Protein AF-A0A453M7Q4-F1 (afdb_monomer_lite)

Secondary structure (DSSP, 8-state):
---SS--SSTT----EEETTTEEE----SSSSS----BTTBS--------S---STT----

InterPro domains:
  IPR002130 Cyclophilin-type peptidyl-prolyl cis-trans isomerase domain [PF00160] (8-61)
  IPR002130 Cyclophilin-type peptidyl-prolyl cis-trans isomerase domain [PR00153] (14-26)
  IPR002130 Cyclophilin-type peptidyl-prolyl cis-trans isomerase domain [PR00153] (57-61)
  IPR002130 Cyclophilin-type peptidyl-prolyl cis-trans isomerase domain [PS50072] (1-61)
  IPR020892 Cyclophilin-type peptidyl-prolyl cis-trans isomerase, conserved site [PS00170] (9-26)
  IPR029000 Cyclophilin-like domain superfamily [G3DSA:2.40.100.10] (1-61)
  IPR029000 Cyclophilin-like domain superfamily [SSF50891] (6-61)

Organism: Aegilops tauschii subsp. strangulata (NCBI:txid200361)

Foldseek 3Di:
DPDPQDPDCVVWDQQDDDPPPDTDIDQSPPNNPPQAADPVGRDDDDPDDPDDPPDPPDDDD

Sequence (61 aa):
RKSAIPQGYKGCQFHRVIKDFMIQGGDFVKGDGSGCISIYGTKFDDENFIAKHTGPGLLSM

Structure (mmCIF, N/CA/C/O backbone):
data_AF-A0A453M7Q4-F1
#
_entry.id   AF-A0A453M7Q4-F1
#
loop_
_atom_site.group_PDB
_atom_site.id
_atom_site.type_symbol
_atom_site.label_atom_id
_atom_site.label_alt_id
_atom_site.label_comp_id
_atom_site.label_asym_id
_atom_site.label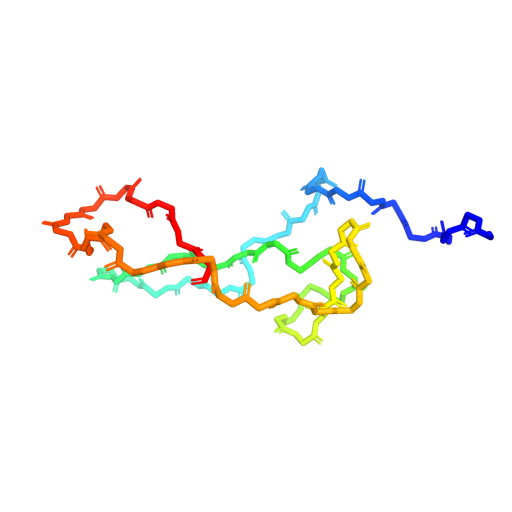_entity_id
_atom_site.label_seq_id
_atom_site.pdbx_PDB_ins_code
_atom_site.Cartn_x
_atom_site.Cartn_y
_atom_site.Cartn_z
_atom_site.occupancy
_atom_site.B_iso_or_equiv
_atom_site.auth_seq_id
_atom_site.auth_comp_id
_atom_site.auth_asym_id
_atom_site.auth_atom_id
_atom_site.pdbx_PDB_model_num
ATOM 1 N N . ARG A 1 1 ? 17.199 -4.884 -19.633 1.00 47.53 1 ARG A N 1
ATOM 2 C CA . ARG A 1 1 ? 17.460 -3.422 -19.557 1.00 47.53 1 ARG A CA 1
ATOM 3 C C . ARG A 1 1 ? 17.299 -3.007 -18.099 1.00 47.53 1 ARG A C 1
ATOM 5 O O . ARG A 1 1 ? 1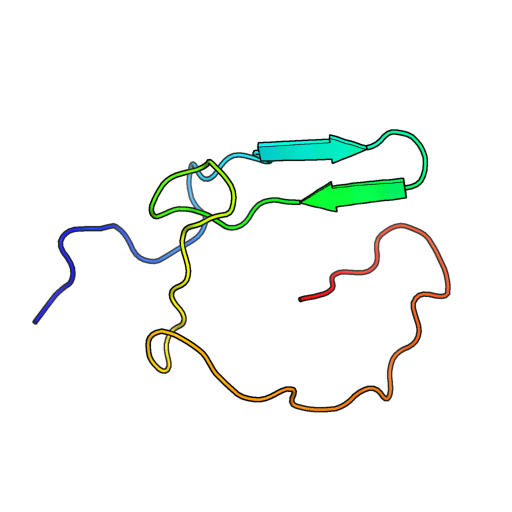6.223 -3.234 -17.568 1.00 47.53 1 ARG A O 1
ATOM 12 N N . LYS A 1 2 ? 18.347 -2.500 -17.433 1.00 46.38 2 LYS A N 1
ATOM 13 C CA . LYS A 1 2 ? 18.217 -1.951 -16.071 1.00 46.38 2 LYS A CA 1
ATOM 14 C C . LYS A 1 2 ? 17.322 -0.712 -16.156 1.00 46.38 2 LYS A C 1
ATOM 16 O O . LYS A 1 2 ? 17.645 0.199 -16.913 1.00 46.38 2 LYS A O 1
ATOM 21 N N . SER A 1 3 ? 16.182 -0.729 -15.468 1.00 56.69 3 SER A N 1
ATOM 22 C CA . SER A 1 3 ? 15.356 0.467 -15.288 1.00 56.69 3 SER A CA 1
ATOM 23 C C . SER A 1 3 ? 16.222 1.548 -14.641 1.00 56.69 3 SER A C 1
ATOM 25 O O . SER A 1 3 ? 16.965 1.250 -13.708 1.00 56.69 3 SER A O 1
ATOM 27 N N . ALA A 1 4 ? 16.169 2.780 -15.151 1.00 64.38 4 ALA A N 1
ATOM 28 C CA . ALA A 1 4 ? 16.884 3.914 -14.560 1.00 64.38 4 ALA A CA 1
ATOM 29 C C . ALA A 1 4 ? 16.322 4.305 -13.179 1.00 64.38 4 ALA A C 1
ATOM 31 O O . ALA A 1 4 ? 16.957 5.051 -12.440 1.00 64.38 4 ALA A O 1
ATOM 32 N N . ILE A 1 5 ? 15.139 3.788 -12.831 1.00 68.44 5 ILE A N 1
ATOM 33 C CA . ILE A 1 5 ? 14.473 4.029 -11.555 1.00 68.44 5 ILE A CA 1
ATOM 34 C C . ILE A 1 5 ? 14.966 2.982 -10.546 1.00 68.44 5 ILE A C 1
ATOM 36 O O . ILE A 1 5 ? 14.849 1.783 -10.832 1.00 68.44 5 ILE A O 1
ATOM 40 N N . PRO A 1 6 ? 15.504 3.397 -9.382 1.00 69.75 6 PRO A N 1
ATOM 41 C CA . PRO A 1 6 ? 15.842 2.488 -8.295 1.00 69.75 6 PRO A CA 1
ATOM 42 C C . PRO A 1 6 ? 14.637 1.608 -7.951 1.00 69.75 6 PRO A C 1
ATOM 44 O O . PRO A 1 6 ? 13.574 2.110 -7.602 1.00 69.75 6 PRO A O 1
ATOM 47 N N . GLN A 1 7 ? 14.789 0.291 -8.078 1.00 79.06 7 GLN A N 1
ATOM 48 C CA . GLN A 1 7 ? 13.739 -0.650 -7.702 1.00 79.06 7 GLN A CA 1
ATOM 49 C C . GLN A 1 7 ?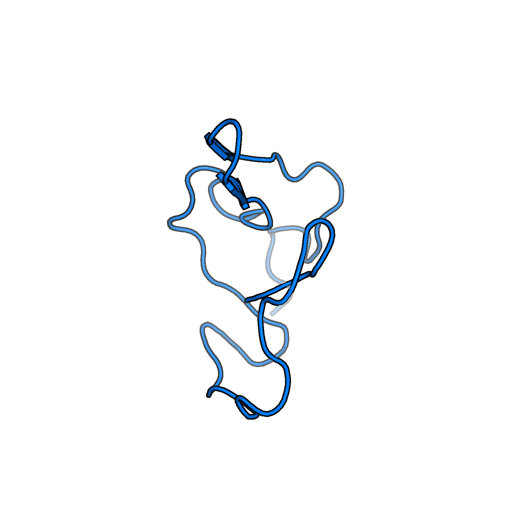 13.793 -0.874 -6.191 1.00 79.06 7 GLN A C 1
ATOM 51 O O . GLN A 1 7 ? 14.767 -1.429 -5.680 1.00 79.06 7 GLN A O 1
ATOM 56 N N . GLY A 1 8 ? 12.758 -0.420 -5.484 1.00 86.19 8 GLY A N 1
ATOM 57 C CA . GLY A 1 8 ? 12.605 -0.622 -4.046 1.00 86.19 8 GLY A CA 1
ATOM 58 C C . GLY A 1 8 ? 12.007 0.583 -3.322 1.00 86.19 8 GLY A C 1
ATOM 59 O O . GLY A 1 8 ? 11.779 1.639 -3.899 1.00 86.19 8 GLY A O 1
ATOM 60 N N . TYR A 1 9 ? 11.781 0.421 -2.020 1.00 92.62 9 TYR A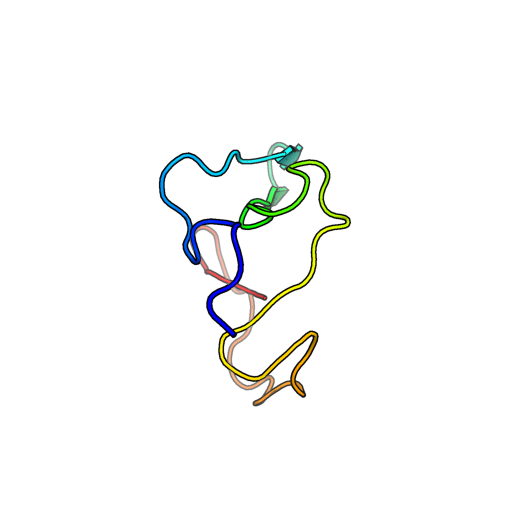 N 1
ATOM 61 C CA . TYR A 1 9 ? 11.039 1.392 -1.205 1.00 92.62 9 TYR A CA 1
ATOM 62 C C . TYR A 1 9 ? 11.911 2.437 -0.494 1.00 92.62 9 TYR A C 1
ATOM 64 O O . TYR A 1 9 ? 11.392 3.297 0.217 1.00 92.62 9 TYR A O 1
ATOM 72 N N . LYS A 1 10 ? 13.241 2.390 -0.650 1.00 92.19 10 LYS A N 1
ATOM 73 C CA . LYS A 1 10 ? 14.144 3.339 0.016 1.00 92.19 10 LYS A CA 1
ATOM 74 C C . LYS A 1 10 ? 13.883 4.760 -0.494 1.00 92.19 10 LYS A C 1
ATOM 76 O O . LYS A 1 10 ? 14.132 5.049 -1.658 1.00 92.19 10 LYS A O 1
ATOM 81 N N . GLY A 1 11 ? 13.429 5.642 0.396 1.00 87.81 11 GLY A N 1
ATOM 82 C CA . GLY A 1 11 ? 13.075 7.027 0.060 1.00 87.81 11 GLY A CA 1
ATOM 83 C C . GLY A 1 11 ? 11.669 7.200 -0.526 1.00 87.81 11 GLY A C 1
ATOM 84 O O . GLY A 1 11 ? 11.302 8.318 -0.876 1.00 87.81 11 GLY A O 1
ATOM 85 N N . CYS A 1 12 ? 10.877 6.127 -0.616 1.00 91.69 12 CYS A N 1
ATOM 86 C CA . CYS A 1 12 ? 9.474 6.206 -1.008 1.00 91.69 12 CYS A CA 1
ATOM 87 C C . CYS A 1 12 ? 8.639 6.839 0.117 1.00 91.69 12 CYS A C 1
ATOM 89 O O . CYS A 1 12 ? 8.863 6.571 1.299 1.00 91.69 12 CYS A O 1
ATOM 91 N N . GLN A 1 13 ? 7.683 7.687 -0.258 1.00 92.69 13 GLN A N 1
ATOM 92 C CA . GLN A 1 13 ? 6.816 8.404 0.671 1.00 92.69 13 GLN A CA 1
ATOM 93 C C . GLN A 1 13 ? 5.500 7.651 0.907 1.00 92.69 13 GLN A C 1
ATOM 95 O O . GLN A 1 13 ? 4.993 6.946 0.030 1.00 92.69 13 GLN A O 1
ATOM 100 N N . PHE A 1 14 ? 4.904 7.863 2.080 1.00 96.62 14 PHE A N 1
ATOM 101 C CA . PHE A 1 14 ? 3.491 7.564 2.303 1.00 96.62 14 PHE A CA 1
ATOM 102 C C . PHE A 1 14 ? 2.655 8.691 1.692 1.00 96.62 14 PHE A C 1
ATOM 104 O O . PHE A 1 14 ? 2.420 9.714 2.331 1.00 96.62 14 PHE A O 1
ATOM 111 N N . HIS A 1 15 ? 2.254 8.526 0.432 1.00 95.69 15 HIS A N 1
ATOM 112 C CA . HIS A 1 15 ? 1.560 9.563 -0.337 1.00 95.69 15 HIS A CA 1
ATOM 113 C C . HIS A 1 15 ? 0.094 9.748 0.082 1.00 95.69 15 HIS A C 1
ATOM 115 O O . HIS A 1 15 ? -0.513 10.767 -0.242 1.00 95.69 15 HIS A O 1
ATOM 121 N N . ARG A 1 16 ? -0.492 8.793 0.819 1.00 97.50 16 ARG A N 1
ATOM 122 C CA . ARG A 1 16 ? -1.870 8.894 1.313 1.00 97.50 16 ARG A CA 1
ATOM 123 C C . ARG A 1 16 ? -1.982 8.374 2.742 1.00 97.50 16 ARG A C 1
ATOM 125 O O . ARG A 1 16 ? -1.705 7.213 3.017 1.00 97.50 16 ARG A O 1
ATOM 132 N N . VAL A 1 17 ? -2.424 9.241 3.648 1.00 97.44 17 VAL A N 1
ATOM 133 C CA . VAL A 1 17 ? -2.613 8.947 5.076 1.00 97.44 17 VAL A CA 1
ATOM 134 C C . VAL A 1 17 ? -4.042 9.318 5.452 1.00 97.44 17 VAL A C 1
ATOM 136 O O . VAL A 1 17 ? -4.417 10.487 5.374 1.00 97.44 17 VAL A O 1
ATOM 139 N N . ILE A 1 18 ? -4.845 8.328 5.843 1.00 97.81 18 ILE A N 1
ATOM 140 C CA . ILE A 1 18 ? -6.220 8.525 6.309 1.00 97.81 18 ILE A CA 1
ATOM 141 C C . ILE A 1 18 ? -6.275 8.140 7.782 1.00 97.81 18 ILE A C 1
ATOM 143 O O . ILE A 1 18 ? -6.094 6.974 8.142 1.00 97.81 18 ILE A O 1
ATOM 147 N N . LYS A 1 19 ? -6.521 9.138 8.635 1.00 97.56 19 LYS A N 1
ATOM 148 C CA . LYS A 1 19 ? -6.623 8.949 10.082 1.00 97.56 19 LYS A CA 1
ATOM 149 C C . LYS A 1 19 ? -7.704 7.912 10.409 1.00 97.56 19 LYS A C 1
ATOM 151 O O . LYS A 1 19 ? -8.761 7.915 9.786 1.00 97.56 19 LYS A O 1
ATOM 156 N N . ASP A 1 20 ? -7.405 7.041 11.371 1.00 96.19 20 ASP A N 1
ATOM 157 C CA . ASP A 1 20 ? -8.294 5.977 11.857 1.00 96.19 20 ASP A CA 1
ATOM 158 C C . ASP A 1 20 ? -8.689 4.939 10.785 1.00 96.19 20 ASP A C 1
ATOM 160 O O . ASP A 1 20 ? -9.642 4.185 10.965 1.00 96.19 20 ASP A O 1
ATOM 164 N N . PHE A 1 21 ? -7.933 4.869 9.680 1.00 97.31 21 PHE A N 1
ATOM 165 C CA . PHE A 1 21 ? -8.159 3.894 8.617 1.00 97.31 21 PHE A CA 1
ATOM 166 C C . PHE A 1 21 ? -6.867 3.221 8.146 1.00 97.31 21 PHE A C 1
ATOM 168 O O . PHE A 1 21 ? -6.624 2.068 8.494 1.00 97.31 21 PHE A O 1
ATOM 175 N N . MET A 1 22 ? -6.034 3.912 7.358 1.00 97.69 22 MET A N 1
ATOM 176 C CA . MET A 1 22 ? -4.841 3.307 6.756 1.00 97.69 22 MET A CA 1
ATOM 177 C C . MET A 1 22 ? -3.805 4.342 6.300 1.00 97.69 22 MET A C 1
ATOM 179 O O . MET A 1 22 ? -4.106 5.527 6.115 1.00 97.69 22 MET A O 1
ATOM 183 N N . ILE A 1 23 ? -2.581 3.860 6.081 1.00 97.62 23 ILE A N 1
ATOM 184 C CA . ILE A 1 23 ? -1.513 4.578 5.382 1.00 97.62 23 ILE A CA 1
ATOM 185 C C . ILE A 1 23 ? -1.132 3.802 4.123 1.00 97.62 23 ILE A C 1
ATOM 187 O O . ILE A 1 23 ? -0.998 2.581 4.158 1.00 97.62 23 ILE A O 1
ATOM 191 N N . GLN A 1 24 ? -0.942 4.513 3.019 1.00 97.94 24 GLN A N 1
ATOM 192 C CA . GLN A 1 24 ? -0.594 3.953 1.720 1.00 97.94 24 GLN A CA 1
ATOM 193 C C . GLN A 1 24 ? 0.692 4.610 1.212 1.00 97.94 24 GLN A C 1
ATOM 195 O O . GLN A 1 24 ? 0.870 5.831 1.264 1.00 97.94 24 GLN A O 1
ATOM 200 N N . GLY A 1 25 ? 1.603 3.768 0.738 1.00 96.00 25 GLY A N 1
ATOM 201 C CA . GLY A 1 25 ? 2.897 4.138 0.176 1.00 96.00 25 GLY A CA 1
ATOM 202 C C . GLY A 1 25 ? 3.273 3.164 -0.936 1.00 96.00 25 GLY A C 1
ATOM 203 O O . GLY A 1 25 ? 2.399 2.571 -1.560 1.00 96.00 25 GLY A O 1
ATOM 204 N N . GLY A 1 26 ? 4.566 2.994 -1.189 1.00 93.50 26 GLY A N 1
ATOM 205 C CA . GLY A 1 26 ? 5.063 1.999 -2.146 1.00 93.50 26 GLY A CA 1
ATOM 206 C C . GLY A 1 26 ? 5.169 2.484 -3.594 1.00 93.50 26 GLY A C 1
ATOM 207 O O . GLY A 1 26 ? 5.821 1.826 -4.399 1.00 93.50 26 GLY A O 1
ATOM 208 N N . ASP A 1 27 ? 4.628 3.660 -3.922 1.00 93.44 27 ASP A N 1
ATOM 209 C CA . ASP A 1 27 ? 4.862 4.303 -5.215 1.00 93.44 27 ASP A CA 1
ATOM 210 C C . ASP A 1 27 ? 6.227 5.015 -5.229 1.00 93.44 27 ASP A C 1
ATOM 212 O O . ASP A 1 27 ? 6.365 6.167 -4.820 1.00 93.44 27 ASP A O 1
ATOM 216 N N . PHE A 1 28 ? 7.261 4.309 -5.686 1.00 89.75 28 PHE A N 1
ATOM 217 C CA . PHE A 1 28 ? 8.608 4.855 -5.903 1.00 89.75 28 PHE A CA 1
ATOM 218 C C . PHE A 1 28 ? 8.852 5.320 -7.349 1.00 89.75 28 PHE A C 1
ATOM 220 O O . PHE A 1 28 ? 9.965 5.717 -7.689 1.00 89.75 28 PHE A O 1
ATOM 227 N N . VAL A 1 29 ? 7.835 5.253 -8.214 1.00 89.06 29 VAL A N 1
ATOM 228 C CA . VAL A 1 29 ? 7.935 5.662 -9.623 1.00 89.06 29 VAL A CA 1
ATOM 229 C C . VAL A 1 29 ? 7.507 7.117 -9.778 1.00 89.06 29 VAL A C 1
ATOM 231 O O . VAL A 1 29 ? 8.200 7.890 -10.437 1.00 89.06 29 VAL A O 1
ATOM 234 N N . LYS A 1 30 ? 6.371 7.484 -9.179 1.00 88.69 30 LYS A N 1
ATOM 235 C CA . LYS A 1 30 ? 5.772 8.823 -9.269 1.00 88.69 30 LYS A CA 1
ATOM 236 C C . LYS A 1 30 ? 5.503 9.459 -7.910 1.00 88.69 30 LYS A C 1
ATOM 238 O O . LYS A 1 30 ? 5.511 10.681 -7.815 1.00 88.69 30 LYS A O 1
ATOM 243 N N . GLY A 1 31 ? 5.301 8.653 -6.869 1.00 89.75 31 GLY A N 1
ATOM 244 C CA . GLY A 1 31 ? 5.021 9.139 -5.516 1.00 89.75 31 GLY A CA 1
ATOM 245 C C . GLY A 1 31 ? 3.623 9.734 -5.326 1.00 89.75 31 GLY A C 1
ATOM 246 O O . GLY A 1 31 ? 3.399 10.403 -4.323 1.00 89.75 31 GLY A O 1
ATOM 247 N N . ASP A 1 32 ? 2.692 9.504 -6.254 1.00 92.81 32 ASP A N 1
ATOM 248 C CA . ASP A 1 32 ? 1.315 10.025 -6.211 1.00 92.81 32 ASP A CA 1
ATOM 249 C C . ASP A 1 32 ? 0.248 8.920 -6.099 1.00 92.81 32 ASP A C 1
ATOM 251 O O . ASP A 1 32 ? -0.939 9.209 -5.951 1.00 92.81 32 ASP A O 1
ATOM 255 N N . GLY A 1 33 ? 0.669 7.653 -6.144 1.00 92.75 33 GLY A N 1
ATOM 256 C CA . GLY A 1 33 ? -0.191 6.473 -6.109 1.00 92.75 33 GLY A CA 1
ATOM 257 C C . GLY A 1 33 ? -0.545 5.921 -7.490 1.00 92.75 33 GLY A C 1
ATOM 258 O O . GLY A 1 33 ? -1.201 4.885 -7.571 1.00 92.75 33 GLY A O 1
ATOM 259 N N . SER A 1 34 ? -0.117 6.563 -8.583 1.00 93.25 34 SER A N 1
ATOM 260 C CA . SER A 1 34 ? -0.354 6.091 -9.956 1.00 93.25 34 SER A CA 1
ATOM 261 C C . SER A 1 34 ? 0.799 5.263 -10.532 1.00 93.25 34 SER A C 1
ATOM 263 O O . SER A 1 34 ? 0.687 4.726 -11.640 1.00 93.25 34 SER A O 1
ATOM 265 N N . GLY A 1 35 ? 1.928 5.167 -9.825 1.00 90.19 35 GLY A N 1
ATOM 266 C CA . GLY A 1 35 ? 3.027 4.277 -10.181 1.00 90.19 35 GLY A CA 1
ATOM 267 C C . GLY A 1 35 ? 2.687 2.811 -9.917 1.00 90.19 35 GLY A C 1
ATOM 268 O O . GLY A 1 35 ? 2.172 2.458 -8.862 1.00 90.19 35 GLY A O 1
ATOM 269 N N . CYS A 1 36 ? 3.003 1.938 -10.876 1.00 88.44 36 CYS A N 1
ATOM 270 C CA . CYS A 1 36 ? 2.756 0.504 -10.761 1.00 88.44 36 CYS A CA 1
ATOM 271 C C . CYS A 1 36 ? 3.922 -0.277 -11.371 1.00 88.44 36 CYS A C 1
ATOM 273 O O . CYS A 1 36 ? 4.172 -0.217 -12.579 1.00 88.44 36 CYS A O 1
ATOM 275 N N . ILE A 1 37 ? 4.681 -0.959 -10.518 1.00 89.88 37 ILE A N 1
ATOM 276 C CA . ILE A 1 37 ? 5.773 -1.833 -10.928 1.00 89.88 37 ILE A CA 1
ATOM 277 C C . ILE A 1 37 ? 5.993 -2.896 -9.854 1.00 89.88 37 ILE A C 1
ATOM 279 O O . ILE A 1 37 ? 5.946 -2.625 -8.657 1.00 89.88 37 ILE A O 1
ATOM 283 N N . SER A 1 38 ? 6.261 -4.112 -10.298 1.00 91.06 38 SER A N 1
ATOM 284 C CA . SER A 1 38 ? 6.616 -5.257 -9.471 1.00 91.06 38 SER A CA 1
ATOM 285 C C . SER A 1 38 ? 7.879 -5.910 -10.030 1.00 91.06 38 SER A C 1
ATOM 287 O O . SER A 1 38 ? 8.338 -5.585 -11.129 1.00 91.06 38 SER A O 1
ATOM 289 N N . ILE A 1 39 ? 8.428 -6.879 -9.301 1.00 91.00 39 ILE A N 1
ATOM 290 C CA . ILE A 1 39 ? 9.536 -7.703 -9.803 1.00 91.00 39 ILE A CA 1
ATOM 291 C C . ILE A 1 39 ? 9.120 -8.604 -10.982 1.00 91.00 39 ILE A C 1
ATOM 293 O O . ILE A 1 39 ? 9.985 -9.063 -11.723 1.00 91.00 39 ILE A O 1
ATOM 297 N N . TYR A 1 40 ? 7.813 -8.815 -11.185 1.00 91.00 40 TYR A N 1
ATOM 298 C CA . TYR A 1 40 ? 7.244 -9.651 -12.248 1.00 91.00 40 TYR A CA 1
ATOM 299 C C . TYR A 1 40 ? 6.820 -8.859 -13.496 1.00 91.00 40 TYR A C 1
ATOM 301 O O . TYR A 1 40 ? 6.437 -9.450 -14.502 1.00 91.00 40 TYR A O 1
ATOM 309 N N . GLY A 1 41 ? 6.886 -7.525 -13.460 1.00 87.69 41 GLY A N 1
ATOM 310 C CA . GLY A 1 41 ? 6.386 -6.652 -14.525 1.00 87.69 41 GLY A CA 1
ATOM 311 C C . GLY A 1 41 ? 5.516 -5.526 -13.975 1.00 87.69 41 GLY A C 1
ATOM 312 O O . GLY A 1 41 ? 5.695 -5.092 -12.840 1.00 87.69 41 GLY A O 1
ATOM 313 N N . THR A 1 42 ? 4.569 -5.026 -14.766 1.00 87.31 42 THR A N 1
ATOM 314 C CA . THR A 1 42 ? 3.700 -3.911 -14.349 1.00 87.31 42 THR A CA 1
ATOM 315 C C . THR A 1 42 ? 2.639 -4.319 -13.334 1.00 87.31 42 THR A C 1
ATOM 317 O O . THR A 1 42 ? 2.272 -3.498 -12.512 1.00 87.31 42 THR A O 1
ATOM 320 N N . LYS A 1 43 ? 2.158 -5.562 -13.368 1.00 90.06 43 LYS A N 1
ATOM 321 C CA . LYS A 1 43 ? 1.094 -6.085 -12.501 1.00 90.06 43 LYS A CA 1
ATOM 322 C C . LYS A 1 43 ? 1.206 -7.604 -12.393 1.00 90.06 43 LYS A C 1
ATOM 324 O O . LYS A 1 43 ? 1.809 -8.228 -13.265 1.00 90.06 43 LYS A O 1
ATOM 329 N N . PHE A 1 44 ? 0.638 -8.161 -11.333 1.00 94.31 44 PHE A N 1
ATOM 330 C CA . PHE A 1 44 ? 0.541 -9.595 -11.070 1.00 94.31 44 PHE A CA 1
ATOM 331 C C . PHE A 1 44 ? -0.846 -9.896 -10.485 1.00 94.31 44 PHE A C 1
ATOM 333 O O . PHE A 1 44 ? -1.517 -8.973 -10.022 1.00 94.31 44 PHE A O 1
ATOM 340 N N . ASP A 1 45 ? -1.277 -11.151 -10.567 1.00 96.88 45 ASP A N 1
ATOM 341 C CA . ASP A 1 45 ? -2.603 -11.572 -10.106 1.00 96.88 45 ASP A CA 1
ATOM 342 C C . ASP A 1 45 ? -2.653 -11.701 -8.575 1.00 96.88 45 ASP A C 1
ATOM 344 O O . ASP A 1 45 ? -1.634 -11.971 -7.933 1.00 96.88 45 ASP A O 1
ATOM 348 N N . ASP A 1 46 ? -3.842 -11.537 -7.992 1.00 97.19 46 ASP A N 1
ATOM 349 C CA . ASP A 1 46 ? -4.061 -11.748 -6.560 1.00 97.19 46 ASP A CA 1
ATOM 350 C C . ASP A 1 46 ? -3.745 -13.199 -6.175 1.00 97.19 46 ASP A C 1
ATOM 352 O O . ASP A 1 46 ? -4.339 -14.140 -6.703 1.00 97.19 46 ASP A O 1
ATOM 356 N N . GLU A 1 47 ? -2.820 -13.393 -5.231 1.00 97.19 47 GLU A N 1
ATOM 357 C CA . GLU A 1 47 ? -2.364 -14.737 -4.865 1.00 97.19 47 GLU A CA 1
ATOM 358 C C . GLU A 1 47 ? -3.454 -15.536 -4.134 1.00 97.19 47 GLU A C 1
ATOM 360 O O . GLU A 1 47 ? -3.702 -16.698 -4.456 1.00 97.19 47 GLU A O 1
ATOM 365 N N . ASN A 1 48 ? -4.101 -14.931 -3.132 1.00 96.75 48 ASN A N 1
ATOM 366 C CA . ASN A 1 48 ? -5.264 -15.461 -2.416 1.00 96.75 48 ASN A CA 1
ATOM 367 C C . ASN A 1 48 ? -5.866 -14.389 -1.478 1.00 96.75 48 ASN A C 1
ATOM 369 O O . ASN A 1 48 ? -5.276 -13.334 -1.265 1.00 96.75 48 ASN A O 1
ATOM 373 N N . PHE A 1 49 ? -7.012 -14.698 -0.857 1.00 96.94 49 PHE A N 1
ATOM 374 C CA . PHE A 1 49 ? -7.685 -13.845 0.140 1.00 96.94 49 PHE A CA 1
ATOM 375 C C . PHE A 1 49 ? -7.930 -14.573 1.475 1.00 96.94 49 PHE A C 1
ATOM 377 O O . PHE A 1 49 ? -8.983 -14.428 2.098 1.00 96.94 49 PHE A O 1
ATOM 384 N N . ILE A 1 50 ? -6.987 -15.419 1.906 1.00 96.88 50 ILE A N 1
ATOM 385 C CA . ILE A 1 50 ? -7.140 -16.227 3.132 1.00 96.88 50 ILE A CA 1
ATOM 386 C C . ILE A 1 50 ? -7.071 -15.343 4.389 1.00 96.88 50 ILE A C 1
ATOM 388 O O . ILE A 1 50 ? -7.808 -15.565 5.353 1.00 96.88 50 ILE A O 1
ATOM 392 N N . ALA A 1 51 ? -6.199 -14.331 4.384 1.00 95.56 51 ALA A N 1
ATOM 393 C CA . ALA A 1 51 ? -6.040 -13.401 5.495 1.00 95.56 51 ALA A CA 1
ATOM 394 C C . ALA A 1 51 ? -7.109 -12.299 5.457 1.00 95.56 51 ALA A C 1
ATOM 396 O O . ALA A 1 51 ? -7.332 -11.664 4.429 1.00 95.56 51 ALA A O 1
ATOM 397 N N . LYS A 1 52 ? -7.753 -12.049 6.601 1.00 96.81 52 LYS A N 1
ATOM 398 C CA . LYS A 1 52 ? -8.728 -10.963 6.772 1.00 96.81 52 LYS A CA 1
ATOM 399 C C . LYS A 1 52 ? -8.088 -9.768 7.473 1.00 96.81 52 LYS A C 1
ATOM 401 O O . LYS A 1 52 ? -7.243 -9.944 8.350 1.00 96.81 52 LYS A O 1
ATOM 406 N N . HIS A 1 53 ? -8.562 -8.562 7.168 1.00 97.19 53 HIS A N 1
ATOM 407 C CA . HIS A 1 53 ? -8.165 -7.328 7.856 1.00 97.19 53 HIS A CA 1
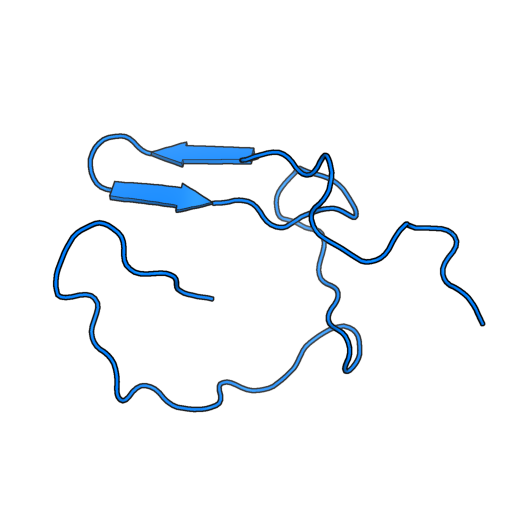ATOM 408 C C . HIS A 1 53 ? -8.833 -7.222 9.236 1.00 97.19 53 HIS A C 1
ATOM 410 O O . HIS A 1 53 ? -9.788 -6.475 9.430 1.00 97.19 53 HIS A O 1
ATOM 416 N N . THR A 1 54 ? -8.373 -8.019 10.201 1.00 97.12 54 THR A N 1
ATOM 417 C CA . THR A 1 54 ? -9.007 -8.145 11.527 1.00 97.12 54 THR A CA 1
ATOM 418 C C . THR A 1 54 ? -8.567 -7.096 12.547 1.00 97.12 54 THR A C 1
ATOM 420 O O . THR A 1 54 ? -9.131 -7.047 13.637 1.00 97.12 54 THR A O 1
ATOM 423 N N . GLY A 1 55 ? -7.555 -6.281 12.244 1.00 95.44 55 GLY A N 1
ATOM 424 C CA . GLY A 1 55 ? -7.031 -5.295 13.187 1.00 95.44 55 GLY A CA 1
ATOM 425 C C . GLY A 1 55 ? -5.951 -4.380 12.602 1.00 95.44 55 GLY A C 1
ATOM 426 O O . GLY A 1 55 ? -5.565 -4.537 11.441 1.00 95.44 55 GLY A O 1
ATOM 427 N N . PRO A 1 56 ? -5.469 -3.408 13.397 1.00 96.50 56 PRO A N 1
ATOM 428 C CA . PRO A 1 56 ? -4.444 -2.458 12.977 1.00 96.50 56 PRO A CA 1
ATOM 429 C C . PRO A 1 56 ? -3.075 -3.128 12.792 1.00 96.50 56 PRO A C 1
ATOM 431 O O . PRO A 1 56 ? -2.752 -4.111 13.455 1.00 96.50 56 PRO A O 1
ATOM 434 N N . GLY A 1 57 ? -2.247 -2.554 11.914 1.00 95.94 57 GLY A N 1
ATOM 435 C CA . GLY A 1 57 ? -0.868 -3.003 11.681 1.00 95.94 57 GLY A CA 1
ATOM 436 C C . GLY A 1 57 ? -0.707 -4.127 10.652 1.00 95.94 57 GLY A C 1
ATOM 437 O O . GLY A 1 57 ? 0.410 -4.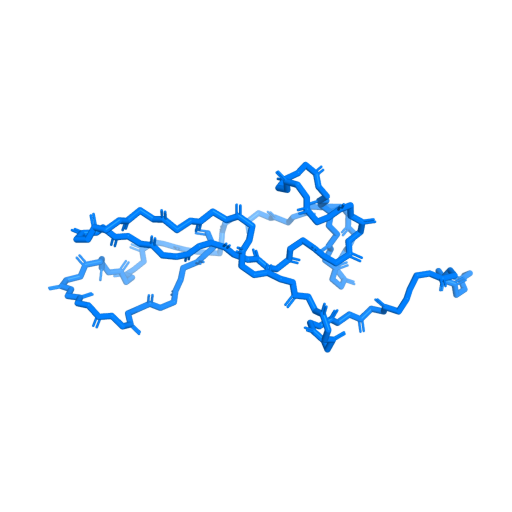588 10.436 1.00 95.94 57 GLY A O 1
ATOM 438 N N . LEU A 1 58 ? -1.792 -4.556 10.001 1.00 97.25 58 LEU A N 1
ATOM 439 C CA . LEU A 1 58 ? -1.734 -5.518 8.900 1.00 97.25 58 LEU A CA 1
ATOM 440 C C . LEU A 1 58 ? -1.232 -4.847 7.613 1.00 97.25 58 LEU A C 1
ATOM 442 O O . LEU A 1 58 ? -1.645 -3.735 7.283 1.00 97.25 58 LEU A O 1
ATOM 446 N N . LEU A 1 59 ? -0.356 -5.540 6.883 1.00 96.62 59 LEU A N 1
ATOM 447 C CA . LEU A 1 59 ? 0.128 -5.122 5.568 1.00 96.62 59 LEU A CA 1
ATOM 448 C C . LEU A 1 59 ? -0.746 -5.757 4.479 1.00 96.62 59 LEU A C 1
ATOM 450 O O . LEU A 1 59 ? -0.997 -6.959 4.519 1.00 96.62 59 LEU A O 1
ATOM 454 N N . SER A 1 60 ? -1.188 -4.953 3.514 1.00 96.38 60 SER A N 1
ATOM 455 C CA . SER A 1 60 ? -2.012 -5.383 2.380 1.00 96.38 60 SER A CA 1
ATOM 456 C C . SER A 1 60 ? -1.476 -4.771 1.094 1.00 96.38 60 SER A C 1
ATOM 458 O O . SER A 1 60 ? -0.936 -3.661 1.126 1.00 96.38 60 SER A O 1
ATOM 460 N N . MET A 1 61 ? -1.650 -5.500 -0.008 1.00 94.56 61 MET A N 1
ATOM 461 C CA . MET A 1 61 ? -1.647 -4.930 -1.358 1.00 94.56 61 MET A CA 1
ATOM 462 C C . MET A 1 61 ? -3.023 -4.346 -1.674 1.00 94.56 61 MET A C 1
ATOM 464 O O . MET A 1 61 ? -4.001 -4.802 -1.028 1.00 94.56 61 MET A O 1
#

pLDDT: mean 90.26, std 11.41, range [46.38, 97.94]

Radius of gyration: 13.56 Å; chains: 1; bounding box: 27×26×33 Å